Protein AF-A0A2V2UM52-F1 (afdb_monomer_lite)

Radius of gyration: 19.14 Å; chains: 1; bounding box: 46×64×42 Å

Secondary structure (DSSP, 8-state):
--GGGHHHHHHHHHHHHHH---EEEEE-HHHHHHHH---SSSHHHHHHHHHHHHHHHTT---TTTEEEEEHHHHHHHHHHHHHHHHHH--HHHHHHHH---TTS-HHHHHHHHHHHGGGSGGG-HHHHHHHTT---------THHHHHHHHHHHHHHHHTTS-----

Organism: Trypanosoma cruzi (NCBI:txid5693)

Foldseek 3Di:
DDPVVVVVLLVVQVCCVVVVAAEEAEDELLVCCQPVVQDCDDDRSVVVVVVVVVVSVVSPHDPLRYHYDYCVVLVVLLVVQLVVLQVVDDLVNLCVPPPDDPPGDVSSSSVVSSVCSVVDCSSPVPPNVSNVDDDDDDDDDDCPVVCVVVVVVVVVVVVVVPPDDDD

pLDDT: mean 78.76, std 22.41, range [30.59, 97.38]

InterPro domains:
  IPR002306 Tryptophan-tRNA ligase [PR01039] (1-17)
  IPR002306 Tryptophan-tRNA ligase [PR01039] (55-74)
  IPR014729 Rossmann-like alpha/beta/alpha sandwich fold [G3DSA:3.40.50.620] (1-142)

Structure (mmCIF, N/CA/C/O backbone):
data_AF-A0A2V2UM52-F1
#
_entry.id   AF-A0A2V2UM52-F1
#
loop_
_atom_site.group_PDB
_atom_site.id
_atom_site.type_symbol
_atom_site.label_atom_id
_atom_site.label_alt_id
_atom_site.label_comp_id
_atom_site.label_asym_id
_atom_site.label_entity_id
_atom_site.label_seq_id
_atom_site.pdbx_PDB_ins_code
_atom_site.Cartn_x
_atom_site.Cartn_y
_atom_site.Cartn_z
_atom_site.occupancy
_atom_site.B_iso_or_equiv
_atom_site.auth_seq_id
_atom_site.auth_comp_id
_atom_site.auth_asym_id
_atom_site.auth_atom_id
_atom_site.pdbx_PDB_model_num
ATOM 1 N N . MET A 1 1 ? 4.539 -15.705 5.162 1.00 60.75 1 MET A N 1
ATOM 2 C CA . MET A 1 1 ? 5.317 -14.538 5.666 1.00 60.75 1 MET A CA 1
ATOM 3 C C . MET A 1 1 ? 6.674 -14.970 6.235 1.00 60.75 1 MET A C 1
ATOM 5 O O . MET A 1 1 ? 6.824 -16.149 6.508 1.00 60.75 1 MET A O 1
ATOM 9 N N . HIS A 1 2 ? 7.654 -14.071 6.416 1.00 71.06 2 HIS A N 1
ATOM 10 C CA . HIS A 1 2 ? 8.886 -14.360 7.182 1.00 71.06 2 HIS A CA 1
ATOM 11 C C . HIS A 1 2 ? 8.951 -13.488 8.444 1.00 71.06 2 HIS A C 1
ATOM 13 O O . HIS A 1 2 ? 8.196 -12.523 8.552 1.00 71.06 2 HIS A O 1
ATOM 19 N N . ILE A 1 3 ? 9.831 -13.811 9.399 1.00 68.06 3 ILE A N 1
ATOM 20 C CA . ILE A 1 3 ? 9.825 -13.200 10.742 1.00 68.06 3 ILE A CA 1
ATOM 21 C C . ILE A 1 3 ? 9.964 -11.667 10.728 1.00 68.06 3 ILE A C 1
ATOM 23 O O . ILE A 1 3 ? 9.351 -10.983 11.542 1.00 68.06 3 ILE A O 1
ATOM 27 N N . GLY A 1 4 ? 10.669 -11.110 9.738 1.00 70.19 4 GLY A N 1
ATOM 28 C CA . GLY A 1 4 ? 10.783 -9.661 9.536 1.00 70.19 4 GLY A CA 1
ATOM 29 C C . GLY A 1 4 ? 9.450 -8.959 9.249 1.00 70.19 4 GLY A C 1
ATOM 30 O O . GLY A 1 4 ? 9.282 -7.797 9.603 1.00 70.19 4 GLY A O 1
ATOM 31 N N . HIS A 1 5 ? 8.462 -9.661 8.686 1.00 75.00 5 HIS A N 1
ATOM 32 C CA . HIS A 1 5 ? 7.126 -9.106 8.452 1.00 75.00 5 HIS A CA 1
ATOM 33 C C . HIS A 1 5 ? 6.237 -9.119 9.703 1.00 75.00 5 HIS A C 1
ATOM 35 O O . HIS A 1 5 ? 5.196 -8.476 9.705 1.00 75.00 5 HIS A O 1
ATOM 41 N N . VAL A 1 6 ? 6.617 -9.833 10.766 1.00 83.56 6 VAL A N 1
ATOM 42 C CA . VAL A 1 6 ? 5.796 -9.997 11.978 1.00 83.56 6 VAL A CA 1
ATOM 43 C C . VAL A 1 6 ? 5.784 -8.712 12.811 1.00 83.56 6 VAL A C 1
ATOM 45 O O . VAL A 1 6 ? 4.739 -8.321 13.327 1.00 83.56 6 VAL A O 1
ATOM 48 N N . ILE A 1 7 ? 6.926 -8.024 12.907 1.00 89.50 7 ILE A N 1
ATOM 49 C CA . ILE A 1 7 ? 7.093 -6.844 13.768 1.00 89.50 7 ILE A CA 1
ATOM 50 C C . ILE A 1 7 ? 6.118 -5.703 13.413 1.00 89.50 7 ILE A C 1
ATOM 52 O O . ILE A 1 7 ? 5.432 -5.228 14.323 1.00 89.50 7 ILE A O 1
ATOM 56 N N . PRO A 1 8 ? 5.959 -5.290 12.136 1.00 90.75 8 PRO A N 1
ATOM 57 C CA . PRO A 1 8 ? 4.983 -4.260 11.780 1.00 90.75 8 PRO A CA 1
ATOM 58 C C . PRO A 1 8 ? 3.540 -4.640 12.136 1.00 90.75 8 PRO A C 1
ATOM 60 O O . PRO A 1 8 ? 2.780 -3.792 12.608 1.00 90.75 8 PRO A O 1
ATOM 63 N N . PHE A 1 9 ? 3.148 -5.908 11.962 1.00 92.06 9 PHE A N 1
ATOM 64 C CA . PHE A 1 9 ? 1.790 -6.354 12.289 1.00 92.06 9 PHE A CA 1
ATOM 65 C C . PHE A 1 9 ? 1.536 -6.406 13.800 1.00 92.06 9 PHE A C 1
ATOM 67 O O . PHE A 1 9 ? 0.471 -5.996 14.250 1.00 92.06 9 PHE A O 1
ATOM 74 N N . LEU A 1 10 ? 2.515 -6.823 14.606 1.00 91.94 10 LEU A N 1
ATOM 75 C CA . LEU A 1 10 ? 2.384 -6.787 16.066 1.00 91.94 10 LEU A CA 1
ATOM 76 C C . LEU A 1 10 ? 2.252 -5.354 16.592 1.00 91.94 10 LEU A C 1
ATOM 78 O O . LEU A 1 10 ? 1.378 -5.081 17.415 1.00 91.94 10 LEU A O 1
ATOM 82 N N . LEU A 1 11 ? 3.073 -4.429 16.086 1.00 93.00 11 LEU A N 1
ATOM 83 C CA . LEU A 1 11 ? 3.001 -3.022 16.475 1.00 93.00 11 LEU A CA 1
ATOM 84 C C . LEU A 1 11 ? 1.665 -2.391 16.065 1.00 93.00 11 LEU A C 1
ATOM 86 O O . LEU A 1 11 ? 1.016 -1.733 16.873 1.00 93.00 11 LEU A O 1
ATOM 90 N N . THR A 1 12 ? 1.232 -2.599 14.821 1.00 93.19 12 THR A N 1
ATOM 91 C CA . THR A 1 12 ? -0.044 -2.047 14.337 1.00 93.19 12 THR A CA 1
ATOM 92 C C . THR A 1 12 ? -1.239 -2.630 15.080 1.00 93.19 12 THR A C 1
ATOM 94 O O . THR A 1 12 ? -2.186 -1.895 15.356 1.00 93.19 12 THR A O 1
ATOM 97 N N . ARG A 1 13 ? -1.185 -3.908 15.474 1.00 93.56 13 ARG A N 1
ATOM 98 C CA . ARG A 1 13 ? -2.214 -4.522 16.318 1.00 93.56 13 ARG A CA 1
ATOM 99 C C . ARG A 1 13 ? -2.259 -3.847 17.684 1.00 93.56 13 ARG A C 1
ATOM 101 O O . ARG A 1 13 ? -3.324 -3.417 18.109 1.00 93.56 13 ARG A O 1
ATOM 108 N N . TYR A 1 14 ? -1.106 -3.688 18.332 1.00 93.88 14 TYR A N 1
ATOM 109 C CA . TYR A 1 14 ? -1.024 -2.987 19.612 1.00 93.88 14 TYR A CA 1
ATOM 110 C C . TYR A 1 14 ? -1.599 -1.564 19.523 1.00 93.88 14 TYR A C 1
ATOM 112 O O . TYR A 1 14 ? -2.396 -1.169 20.370 1.00 93.88 14 TYR A O 1
ATOM 120 N N . LEU A 1 15 ? -1.260 -0.809 18.472 1.00 93.56 15 LEU A N 1
ATOM 121 C CA . LEU A 1 15 ? -1.795 0.539 18.252 1.00 93.56 15 LEU A CA 1
ATOM 122 C C . LEU A 1 15 ? -3.311 0.539 18.009 1.00 93.56 15 LEU A C 1
ATOM 124 O O . LEU A 1 15 ? -4.007 1.424 18.507 1.00 93.56 15 LEU A O 1
ATOM 128 N N . GLN A 1 16 ? -3.833 -0.446 17.273 1.00 93.62 16 GLN A N 1
ATOM 129 C CA . GLN A 1 16 ? -5.273 -0.609 17.073 1.00 93.62 16 GLN A CA 1
ATOM 130 C C . GLN A 1 16 ? -5.994 -0.872 18.402 1.00 93.62 16 GLN A C 1
ATOM 132 O O . GLN A 1 16 ? -7.022 -0.244 18.654 1.00 93.62 16 GLN A O 1
ATOM 137 N N . ASP A 1 17 ? -5.457 -1.754 19.246 1.00 91.88 17 ASP A N 1
ATOM 138 C CA . ASP A 1 17 ? -6.059 -2.115 20.534 1.00 91.88 17 ASP A CA 1
ATOM 139 C C . ASP A 1 17 ? -5.984 -0.946 21.531 1.00 91.88 17 ASP A C 1
ATOM 141 O O . ASP A 1 17 ? -6.981 -0.610 22.171 1.00 91.88 17 ASP A O 1
ATOM 145 N N . ALA A 1 18 ? -4.833 -0.272 21.612 1.00 94.88 18 ALA A N 1
ATOM 146 C CA . ALA A 1 18 ? -4.600 0.826 22.549 1.00 94.88 18 ALA A CA 1
ATOM 147 C C . ALA A 1 18 ? -5.373 2.108 22.193 1.00 94.88 18 ALA A C 1
ATOM 149 O O . ALA A 1 18 ? -5.874 2.793 23.082 1.00 94.88 18 ALA A O 1
ATOM 150 N N . LEU A 1 19 ? -5.470 2.450 20.902 1.00 92.56 19 LEU A N 1
ATOM 151 C CA . LEU A 1 19 ? -6.079 3.707 20.443 1.00 92.56 19 LEU A CA 1
ATOM 152 C C . LEU A 1 19 ? -7.492 3.522 19.876 1.00 92.56 19 LEU A C 1
ATOM 154 O O . LEU A 1 19 ? -8.194 4.495 19.604 1.00 92.56 19 LEU A O 1
ATOM 158 N N . GLY A 1 20 ? -7.918 2.279 19.653 1.00 87.81 20 GLY A N 1
ATOM 159 C CA . GLY A 1 20 ? -9.226 1.964 19.094 1.00 87.81 20 GLY A CA 1
ATOM 160 C C . GLY A 1 20 ? -9.433 2.445 17.653 1.00 87.81 20 GLY A C 1
ATOM 161 O O . GLY A 1 20 ? -10.591 2.593 17.250 1.00 87.81 20 GLY A O 1
ATOM 162 N N . LEU A 1 21 ? -8.359 2.683 16.895 1.00 87.19 21 LEU A N 1
ATOM 163 C CA . LEU A 1 21 ? -8.382 3.291 15.561 1.00 87.19 21 LEU A CA 1
ATOM 164 C C . LEU A 1 21 ? -8.696 2.287 14.435 1.00 87.19 21 LEU A C 1
ATOM 166 O O . LEU A 1 21 ? -8.455 1.085 14.581 1.00 87.19 21 LEU A O 1
ATOM 170 N N . PRO A 1 22 ? -9.222 2.762 13.288 1.00 91.75 22 PRO A N 1
ATOM 171 C CA . PRO A 1 22 ? -9.335 1.940 12.092 1.00 91.75 22 PRO A CA 1
ATOM 172 C C . PRO A 1 22 ? -7.956 1.574 11.533 1.00 91.75 22 PRO A C 1
ATOM 174 O O . PRO A 1 22 ? -7.048 2.401 11.506 1.00 91.75 22 PRO A O 1
ATOM 177 N N . LEU A 1 23 ? -7.829 0.349 11.031 1.00 92.75 23 LEU A N 1
ATOM 178 C CA . LEU A 1 23 ? -6.643 -0.154 10.348 1.00 92.75 23 LEU A CA 1
ATOM 179 C C . LEU A 1 23 ? -6.978 -0.456 8.894 1.00 92.75 23 LEU A C 1
ATOM 181 O O . LEU A 1 23 ? -7.995 -1.083 8.594 1.00 92.75 23 LEU A O 1
ATOM 185 N N . VAL A 1 24 ? -6.089 -0.052 7.996 1.00 93.81 24 VAL A N 1
ATOM 186 C CA . VAL A 1 24 ? -6.166 -0.388 6.580 1.00 93.81 24 VAL A CA 1
ATOM 187 C C . VAL A 1 24 ? -4.910 -1.154 6.183 1.00 93.81 24 VAL A C 1
ATOM 189 O O . VAL A 1 24 ? -3.804 -0.723 6.495 1.00 93.81 24 VAL A O 1
ATOM 192 N N . ILE A 1 25 ? -5.079 -2.285 5.498 1.00 94.56 25 ILE A N 1
ATOM 193 C CA . ILE A 1 25 ? -3.978 -3.133 5.031 1.00 94.56 25 ILE A CA 1
ATOM 194 C C . ILE A 1 25 ? -4.081 -3.285 3.515 1.00 94.56 25 ILE A C 1
ATOM 196 O O . ILE A 1 25 ? -5.083 -3.776 2.989 1.00 94.56 25 ILE A O 1
ATOM 200 N N . GLN A 1 26 ? -3.027 -2.864 2.820 1.00 94.75 26 GLN A N 1
ATOM 201 C CA . GLN A 1 26 ? -2.906 -2.961 1.371 1.00 94.75 26 GLN A CA 1
ATOM 202 C C . GLN A 1 26 ? -2.269 -4.296 0.970 1.00 94.75 26 GLN A C 1
ATOM 204 O O . GLN A 1 26 ? -1.202 -4.657 1.463 1.00 94.75 26 GLN A O 1
ATOM 209 N N . ILE A 1 27 ? -2.901 -5.011 0.039 1.00 93.94 27 ILE A N 1
ATOM 210 C CA . ILE A 1 27 ? -2.337 -6.189 -0.624 1.00 93.94 27 ILE A CA 1
ATOM 211 C C . ILE A 1 27 ? -1.900 -5.788 -2.037 1.00 93.94 27 ILE A C 1
ATOM 213 O O . ILE A 1 27 ? -2.738 -5.541 -2.908 1.00 93.94 27 ILE A O 1
ATOM 217 N N . THR A 1 28 ? -0.583 -5.745 -2.248 1.00 93.12 28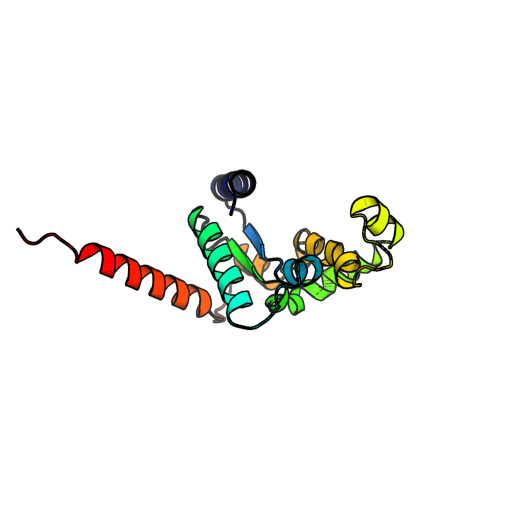 THR A N 1
ATOM 218 C CA . THR A 1 28 ? 0.095 -5.267 -3.465 1.00 93.12 28 THR A CA 1
ATOM 219 C C . THR A 1 28 ? 0.277 -6.388 -4.494 1.00 93.12 28 THR A C 1
ATOM 221 O O . THR A 1 28 ? 1.370 -6.883 -4.768 1.00 93.12 28 THR A O 1
ATOM 224 N N . ASP A 1 29 ? -0.827 -6.891 -5.036 1.00 91.31 29 ASP A N 1
ATOM 225 C CA . ASP A 1 29 ? -0.784 -7.964 -6.034 1.00 91.31 29 ASP A CA 1
ATOM 226 C C . ASP A 1 29 ? -0.279 -7.502 -7.413 1.00 91.31 29 ASP A C 1
ATOM 228 O O . ASP A 1 29 ? 0.341 -8.278 -8.137 1.00 91.31 29 ASP A O 1
ATOM 232 N N . ASP A 1 30 ? -0.491 -6.231 -7.739 1.00 92.00 30 ASP A N 1
ATOM 233 C CA . ASP A 1 30 ? 0.057 -5.533 -8.902 1.00 92.00 30 ASP A CA 1
ATOM 234 C C . ASP A 1 30 ? 1.585 -5.372 -8.831 1.00 92.00 30 ASP A C 1
ATOM 236 O O . ASP A 1 30 ? 2.275 -5.649 -9.806 1.00 92.00 30 ASP A O 1
ATOM 240 N N . GLU A 1 31 ? 2.145 -5.033 -7.668 1.00 92.62 31 GLU A N 1
ATOM 241 C CA . GLU A 1 31 ? 3.600 -5.031 -7.447 1.00 92.62 31 GLU A CA 1
ATOM 242 C C . GLU A 1 31 ? 4.210 -6.400 -7.754 1.00 92.62 31 GLU A C 1
ATOM 244 O O . GLU A 1 31 ? 5.176 -6.525 -8.507 1.00 92.62 31 GLU A O 1
ATOM 249 N N . LYS A 1 32 ? 3.622 -7.461 -7.193 1.00 89.75 32 LYS A N 1
ATOM 250 C CA . LYS A 1 32 ? 4.089 -8.831 -7.423 1.00 89.75 32 LYS A CA 1
ATOM 251 C C . LYS A 1 32 ? 4.065 -9.191 -8.907 1.00 89.75 32 LYS A C 1
ATOM 253 O O . LYS A 1 32 ? 4.938 -9.934 -9.355 1.00 89.75 32 LYS A O 1
ATOM 258 N N . HIS A 1 33 ? 3.106 -8.655 -9.655 1.00 92.12 33 HIS A N 1
ATOM 259 C CA . HIS A 1 33 ? 3.066 -8.788 -11.102 1.00 92.12 33 HIS A CA 1
ATOM 260 C C . HIS A 1 33 ? 4.215 -8.033 -11.776 1.00 92.12 33 HIS A C 1
ATOM 262 O O . HIS A 1 33 ? 4.955 -8.635 -12.545 1.00 92.12 33 HIS A O 1
ATOM 268 N N . PHE A 1 34 ? 4.438 -6.761 -11.433 1.00 91.56 34 PHE A N 1
ATOM 269 C CA . PHE A 1 34 ? 5.483 -5.940 -12.055 1.00 91.56 34 PHE A CA 1
ATOM 270 C C . PHE A 1 34 ? 6.915 -6.391 -11.736 1.00 91.56 34 PHE A C 1
ATOM 272 O O . PHE A 1 34 ? 7.810 -6.165 -12.552 1.00 91.56 34 PHE A O 1
ATOM 279 N N . PHE A 1 35 ? 7.154 -6.969 -10.554 1.00 88.94 35 PHE A N 1
ATOM 280 C CA . PHE A 1 35 ? 8.498 -7.302 -10.063 1.00 88.94 35 PHE A CA 1
ATOM 281 C C . PHE A 1 35 ? 8.851 -8.789 -10.120 1.00 88.94 35 PHE A C 1
ATOM 283 O O . PHE A 1 35 ? 10.037 -9.114 -10.105 1.00 88.94 35 PHE A O 1
ATOM 290 N N . ARG A 1 36 ? 7.863 -9.691 -10.126 1.00 87.44 36 ARG A N 1
ATOM 291 C CA . ARG A 1 36 ? 8.093 -11.146 -10.038 1.00 87.44 36 ARG A CA 1
ATOM 292 C C . ARG A 1 36 ? 7.348 -11.951 -11.104 1.00 87.44 36 ARG A C 1
ATOM 294 O O . ARG A 1 36 ? 7.273 -13.170 -10.968 1.00 87.44 36 ARG A O 1
ATOM 301 N N . ASP A 1 37 ? 6.755 -11.284 -12.096 1.00 85.44 37 ASP A N 1
ATOM 302 C CA . ASP A 1 37 ? 5.972 -11.893 -13.182 1.00 85.44 37 ASP A CA 1
ATOM 303 C C . ASP A 1 37 ? 4.873 -12.851 -12.684 1.00 85.44 37 ASP A C 1
ATOM 305 O O . ASP A 1 37 ? 4.520 -13.848 -13.316 1.00 85.44 37 ASP A O 1
ATOM 309 N N . ILE A 1 38 ? 4.306 -12.556 -11.509 1.00 85.81 38 ILE A N 1
ATOM 310 C CA . ILE A 1 38 ? 3.182 -13.317 -10.960 1.00 85.81 38 ILE A CA 1
ATOM 311 C C . ILE A 1 38 ? 1.903 -12.847 -11.665 1.00 85.81 38 ILE A C 1
ATOM 313 O O . ILE A 1 38 ? 1.663 -11.643 -11.718 1.00 85.81 38 ILE A O 1
ATOM 317 N N . PRO A 1 39 ? 1.045 -13.740 -12.190 1.00 85.31 39 PRO A N 1
ATOM 318 C CA . PRO A 1 39 ? -0.209 -13.327 -12.814 1.00 85.31 39 PRO A CA 1
ATOM 319 C C . PRO A 1 39 ? -1.089 -12.512 -11.856 1.00 85.31 39 PRO A C 1
ATOM 321 O O . PRO A 1 39 ? -1.187 -12.834 -10.674 1.00 85.31 39 PRO A O 1
ATOM 324 N N . VAL A 1 40 ? -1.780 -11.492 -12.370 1.00 82.50 40 VAL A N 1
ATOM 325 C CA . VAL A 1 40 ? -2.809 -10.745 -11.617 1.00 82.50 40 VAL A CA 1
ATOM 326 C C . VAL A 1 40 ? -4.140 -11.498 -11.523 1.00 82.50 40 VAL A C 1
ATOM 328 O O . VAL A 1 40 ? -5.015 -11.129 -10.745 1.00 82.50 40 VAL A O 1
ATOM 331 N N . SER A 1 41 ? -4.333 -12.571 -12.282 1.00 82.31 41 SER A N 1
ATOM 332 C CA . SER A 1 41 ? -5.566 -13.362 -12.287 1.00 82.31 41 SER A CA 1
ATOM 333 C C . SER A 1 41 ? -5.267 -14.860 -12.360 1.00 82.31 41 SER A C 1
ATOM 335 O O . SER A 1 41 ? -4.133 -15.279 -12.591 1.00 82.31 41 SER A O 1
ATOM 337 N N . GLY A 1 42 ? -6.290 -15.676 -12.103 1.00 82.12 42 GLY A N 1
ATOM 338 C CA . GLY A 1 42 ? -6.177 -17.133 -12.066 1.00 82.12 42 GLY A CA 1
ATOM 339 C C . GLY A 1 42 ? -5.896 -17.698 -10.673 1.00 82.12 42 GLY A C 1
ATOM 340 O O . GLY A 1 42 ? -5.750 -16.973 -9.685 1.00 82.12 42 GLY A O 1
ATOM 341 N N . GLU A 1 43 ? -5.852 -19.026 -10.593 1.00 79.31 43 GLU A N 1
ATOM 342 C CA . GLU A 1 43 ? -5.783 -19.767 -9.327 1.00 79.31 43 GLU A CA 1
ATOM 343 C C . GLU A 1 43 ? -4.520 -19.449 -8.527 1.00 79.31 43 GLU A C 1
ATOM 345 O O . GLU A 1 43 ? -4.595 -19.219 -7.322 1.00 79.31 43 GLU A O 1
ATOM 350 N N . ARG A 1 44 ? -3.367 -19.335 -9.198 1.00 78.56 44 ARG A N 1
ATOM 351 C CA . ARG A 1 44 ? -2.090 -19.010 -8.547 1.00 78.56 44 ARG A CA 1
ATOM 352 C C . ARG A 1 44 ? -2.108 -17.628 -7.887 1.00 78.56 44 ARG A C 1
ATOM 354 O O . ARG A 1 44 ? -1.620 -17.479 -6.769 1.00 78.56 44 ARG A O 1
ATOM 361 N N . ALA A 1 45 ? -2.681 -16.628 -8.558 1.00 79.69 45 ALA A N 1
ATOM 362 C CA . ALA A 1 45 ? -2.798 -15.267 -8.035 1.00 79.69 45 ALA A CA 1
ATOM 363 C C . ALA A 1 45 ? -3.728 -15.224 -6.816 1.00 79.69 45 ALA A C 1
ATOM 365 O O . ALA A 1 45 ? -3.374 -14.694 -5.760 1.00 79.69 45 ALA A O 1
ATOM 366 N N . SER A 1 46 ? -4.901 -15.845 -6.954 1.00 82.75 46 SER A N 1
ATOM 367 C CA . SER A 1 46 ? -5.905 -15.934 -5.897 1.00 82.75 46 SER A CA 1
ATOM 368 C C . SER A 1 46 ? -5.379 -16.694 -4.681 1.00 82.75 46 SER A C 1
ATOM 370 O O . SER A 1 46 ? -5.552 -16.219 -3.563 1.00 82.75 46 SER A O 1
ATOM 372 N N . GLY A 1 47 ? -4.676 -17.813 -4.883 1.00 85.81 47 GLY A N 1
ATOM 373 C CA . GLY A 1 47 ? -4.066 -18.595 -3.808 1.00 85.81 47 GLY A CA 1
ATOM 37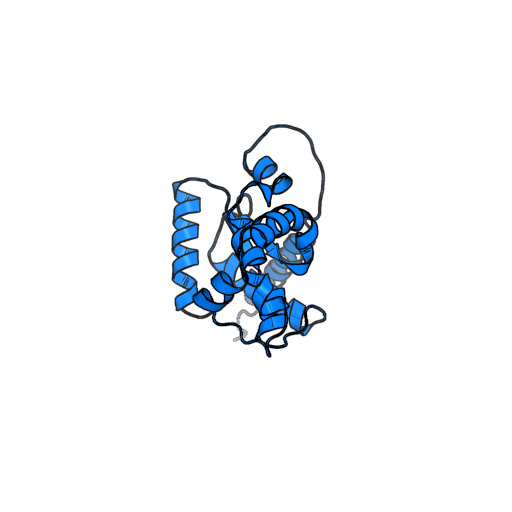4 C C . GLY A 1 47 ? -3.066 -17.776 -2.993 1.00 85.81 47 GLY A C 1
ATOM 375 O O . GLY A 1 47 ? -3.186 -17.699 -1.776 1.00 85.81 47 GLY A O 1
ATOM 376 N N . LEU A 1 48 ? -2.143 -17.067 -3.652 1.00 83.88 48 LEU A N 1
ATOM 377 C CA . LEU A 1 48 ? -1.163 -16.217 -2.961 1.00 83.88 48 LEU A CA 1
ATOM 378 C C . LEU A 1 48 ? -1.808 -15.069 -2.174 1.00 83.88 48 LEU A C 1
ATOM 380 O O . LEU A 1 48 ? -1.323 -14.706 -1.104 1.00 83.88 48 LEU A O 1
ATOM 384 N N . VAL A 1 49 ? -2.877 -14.471 -2.704 1.00 85.56 49 VAL A N 1
ATOM 385 C CA . VAL A 1 49 ? -3.626 -13.425 -1.994 1.00 85.56 49 VAL A CA 1
ATOM 386 C C . VAL A 1 49 ? -4.346 -14.012 -0.781 1.00 85.56 49 VAL A C 1
ATOM 388 O O . VAL A 1 49 ? -4.270 -13.436 0.300 1.00 85.56 49 VAL A O 1
ATOM 391 N N . VAL A 1 50 ? -5.010 -15.159 -0.938 1.00 87.56 50 VAL A N 1
ATOM 392 C CA . VAL A 1 50 ? -5.741 -15.831 0.143 1.00 87.56 50 VAL A CA 1
ATOM 393 C C . VAL A 1 50 ? -4.801 -16.251 1.270 1.00 87.56 50 VAL A C 1
ATOM 395 O O . VAL A 1 50 ? -5.099 -15.959 2.425 1.00 87.56 50 VAL A O 1
ATOM 398 N N . GLU A 1 51 ? -3.660 -16.867 0.959 1.00 87.88 51 GLU A N 1
ATOM 399 C CA . GLU A 1 51 ? -2.676 -17.264 1.974 1.00 87.88 51 GLU A CA 1
ATOM 400 C C . GLU A 1 51 ? -2.096 -16.049 2.709 1.00 87.88 51 GLU A C 1
ATOM 402 O O . GLU A 1 51 ? -2.053 -16.031 3.936 1.00 87.88 51 GLU A O 1
ATOM 407 N N . ASN A 1 52 ? -1.771 -14.969 1.991 1.00 86.81 52 ASN A N 1
ATOM 408 C CA . ASN A 1 52 ? -1.337 -13.725 2.629 1.00 86.81 52 ASN A CA 1
ATOM 409 C C . ASN A 1 52 ? -2.403 -13.139 3.570 1.00 86.81 52 ASN A C 1
ATOM 411 O O . ASN A 1 52 ? -2.071 -12.636 4.640 1.00 86.81 52 ASN A O 1
ATOM 415 N N . ILE A 1 53 ? -3.679 -13.178 3.180 1.00 88.75 53 ILE A N 1
ATOM 416 C CA . ILE A 1 53 ? -4.775 -12.678 4.016 1.00 88.75 53 ILE A CA 1
ATOM 417 C C . ILE A 1 53 ? -4.956 -13.561 5.256 1.00 88.75 53 ILE A C 1
ATOM 419 O O . ILE A 1 53 ? -5.153 -13.023 6.344 1.00 88.75 53 ILE A O 1
ATOM 423 N N . LYS A 1 54 ? -4.858 -14.890 5.124 1.00 89.12 54 LYS A N 1
ATOM 424 C CA . LYS A 1 54 ? -4.902 -15.817 6.267 1.00 89.12 54 LYS A CA 1
ATOM 425 C C . LYS A 1 54 ? -3.776 -15.525 7.259 1.00 89.12 54 LYS A C 1
ATOM 427 O O . LYS A 1 54 ? -4.060 -15.387 8.448 1.00 89.12 54 LYS A O 1
ATOM 432 N N . ASP A 1 55 ? -2.549 -15.349 6.765 1.00 87.81 55 ASP A N 1
ATOM 433 C CA . ASP A 1 55 ? -1.390 -14.973 7.584 1.00 87.81 55 ASP A CA 1
ATOM 434 C C . ASP A 1 55 ? -1.658 -13.675 8.367 1.00 87.81 55 ASP A C 1
ATOM 436 O O . ASP A 1 55 ? -1.346 -13.593 9.549 1.00 87.81 55 ASP A O 1
ATOM 440 N N . ILE A 1 56 ? -2.263 -12.663 7.733 1.00 88.75 56 ILE A N 1
ATOM 441 C CA . ILE A 1 56 ? -2.581 -11.374 8.371 1.00 88.75 56 ILE A CA 1
ATOM 442 C C . ILE A 1 56 ? -3.682 -11.522 9.428 1.00 88.75 56 ILE A C 1
ATOM 444 O O . ILE A 1 56 ? -3.578 -10.958 10.517 1.00 88.75 56 ILE A O 1
ATOM 448 N N . ILE A 1 57 ? -4.740 -12.282 9.134 1.00 89.31 57 ILE A N 1
ATOM 449 C CA . ILE A 1 57 ? -5.846 -12.511 10.076 1.00 89.31 57 ILE A CA 1
ATOM 450 C C . ILE A 1 57 ? -5.351 -13.253 11.326 1.00 89.31 57 ILE A C 1
ATOM 452 O O . ILE A 1 57 ? -5.840 -12.982 12.424 1.00 89.31 57 ILE A O 1
ATOM 456 N N . ALA A 1 58 ? -4.345 -14.121 11.190 1.00 90.12 58 ALA A N 1
ATOM 457 C CA . ALA A 1 58 ? -3.760 -14.860 12.307 1.00 90.12 58 ALA A CA 1
ATOM 458 C C . ALA A 1 58 ? -3.137 -13.962 13.398 1.00 90.12 58 ALA A C 1
ATOM 460 O O . ALA A 1 58 ? -2.995 -14.407 14.535 1.00 90.12 58 ALA A O 1
ATOM 461 N N . PHE A 1 59 ? -2.827 -12.691 13.107 1.00 89.88 59 PHE A N 1
ATOM 462 C CA . PHE A 1 59 ? -2.348 -11.730 14.114 1.00 89.88 59 PHE A CA 1
ATOM 463 C C . PHE A 1 59 ? -3.434 -11.263 15.094 1.00 89.88 59 PHE A C 1
ATOM 465 O O . PHE A 1 59 ? -3.101 -10.688 16.132 1.00 89.88 59 PHE A O 1
ATOM 472 N N . GLY A 1 60 ? -4.715 -11.516 14.800 1.00 90.62 60 GLY A N 1
ATOM 473 C CA . GLY A 1 60 ? -5.820 -11.242 15.721 1.00 90.62 60 GLY A CA 1
ATOM 474 C C . GLY A 1 60 ? -6.293 -9.786 15.752 1.00 90.62 60 GLY A C 1
ATOM 475 O O . GLY A 1 60 ? -6.716 -9.313 16.802 1.00 90.62 60 GLY A O 1
ATOM 476 N N . PHE A 1 61 ? -6.226 -9.073 14.624 1.00 93.25 61 PHE A N 1
ATOM 477 C CA . PHE A 1 61 ? -6.824 -7.737 14.475 1.00 93.25 61 PHE A CA 1
ATOM 478 C C . PHE A 1 61 ? -8.353 -7.754 14.663 1.00 93.25 61 PHE A C 1
ATOM 480 O O . PHE A 1 61 ? -9.006 -8.735 14.301 1.00 93.25 61 PHE A O 1
ATOM 487 N N . ASP A 1 62 ? -8.957 -6.653 15.137 1.00 90.50 62 ASP A N 1
ATOM 488 C CA . ASP A 1 62 ? -10.425 -6.540 15.218 1.00 90.50 62 ASP A CA 1
ATOM 489 C C . ASP A 1 62 ? -11.009 -6.434 13.793 1.00 90.50 62 ASP A C 1
ATOM 491 O O . ASP A 1 62 ? -10.802 -5.418 13.111 1.00 90.50 62 ASP A O 1
ATOM 495 N N . PRO A 1 63 ? -11.783 -7.431 13.316 1.00 89.44 63 PRO A N 1
ATOM 496 C CA . PRO A 1 63 ? -12.326 -7.430 11.958 1.00 89.44 63 PRO A CA 1
ATOM 497 C C . PRO A 1 63 ? -13.343 -6.305 11.722 1.00 89.44 63 PRO A C 1
ATOM 499 O O . PRO A 1 63 ? -13.641 -5.972 10.578 1.00 89.44 63 PRO A O 1
ATOM 502 N N . ARG A 1 64 ? -13.888 -5.694 12.782 1.00 89.44 64 ARG A N 1
ATOM 503 C CA . ARG A 1 64 ? -14.827 -4.567 12.676 1.00 89.44 64 ARG A CA 1
ATOM 504 C C . ARG A 1 64 ? -14.120 -3.245 12.403 1.00 89.44 64 ARG A C 1
ATOM 506 O O . ARG A 1 64 ? -14.761 -2.322 11.910 1.00 89.44 64 ARG A O 1
ATOM 513 N N . LYS A 1 65 ? -12.831 -3.153 12.742 1.00 89.75 65 LYS A N 1
ATOM 514 C CA . LYS A 1 65 ? -11.996 -1.955 12.574 1.00 89.75 65 LYS A CA 1
ATOM 515 C C . LYS A 1 65 ? -10.912 -2.123 11.518 1.00 89.75 65 LYS A C 1
ATOM 517 O O . LYS A 1 65 ? -10.195 -1.168 11.244 1.00 89.75 65 LYS A O 1
ATOM 522 N N . THR A 1 66 ? -10.806 -3.301 10.916 1.00 92.75 66 THR A N 1
ATOM 523 C CA . THR A 1 66 ? -9.753 -3.625 9.955 1.00 92.75 66 THR A CA 1
ATOM 524 C C . THR A 1 66 ? -10.329 -3.768 8.558 1.00 92.75 66 THR A C 1
ATOM 526 O O . THR A 1 66 ? -11.272 -4.523 8.331 1.00 92.75 66 THR A O 1
ATOM 529 N N . PHE A 1 67 ? -9.743 -3.052 7.607 1.00 94.00 67 PHE A N 1
ATOM 530 C CA . PHE A 1 67 ? -10.083 -3.127 6.197 1.00 94.00 67 PHE A CA 1
ATOM 531 C C . PHE A 1 67 ? -8.869 -3.591 5.397 1.00 94.00 67 PHE A C 1
ATOM 533 O O . PHE A 1 67 ? -7.870 -2.886 5.294 1.00 94.00 67 PHE A O 1
ATOM 540 N N . ILE A 1 68 ? -8.965 -4.788 4.824 1.00 93.75 68 ILE A N 1
ATOM 541 C CA . ILE A 1 68 ? -7.938 -5.348 3.947 1.00 93.75 68 ILE A CA 1
ATOM 542 C C . ILE A 1 68 ? -8.437 -5.217 2.514 1.00 93.75 68 ILE A C 1
ATOM 544 O O . ILE A 1 68 ? -9.553 -5.648 2.214 1.00 93.75 68 ILE A O 1
ATOM 548 N N . PHE A 1 69 ? -7.624 -4.650 1.629 1.00 93.38 69 PHE A N 1
ATOM 549 C CA . PHE A 1 69 ? -7.979 -4.519 0.221 1.00 93.38 69 PHE A CA 1
ATOM 550 C C . PHE A 1 69 ? -6.855 -4.984 -0.694 1.00 93.38 69 PHE A C 1
ATOM 552 O O . PHE A 1 69 ? -5.673 -4.887 -0.378 1.00 93.38 69 PHE A O 1
ATOM 559 N N . ARG A 1 70 ? -7.259 -5.485 -1.857 1.00 92.81 70 ARG A N 1
ATOM 560 C CA . ARG A 1 70 ? -6.377 -5.880 -2.950 1.00 92.81 70 ARG A CA 1
ATOM 561 C C . ARG A 1 70 ? -6.322 -4.753 -3.970 1.00 92.81 70 ARG A C 1
ATOM 563 O O . ARG A 1 70 ? -7.387 -4.276 -4.371 1.00 92.81 70 ARG A O 1
ATOM 570 N N . ASN A 1 71 ? -5.124 -4.356 -4.397 1.00 94.12 71 ASN A N 1
ATOM 571 C CA . ASN A 1 71 ? -4.942 -3.221 -5.302 1.00 94.12 71 ASN A CA 1
ATOM 572 C C . ASN A 1 71 ? -5.778 -3.366 -6.573 1.00 94.12 71 ASN A C 1
ATOM 574 O O . ASN A 1 71 ? -6.602 -2.501 -6.849 1.00 94.12 71 ASN A O 1
ATOM 578 N N . THR A 1 72 ? -5.674 -4.489 -7.286 1.00 91.81 72 THR A N 1
ATOM 579 C CA . THR A 1 72 ? -6.415 -4.694 -8.549 1.00 91.81 72 THR A CA 1
ATOM 580 C C . THR A 1 72 ? -7.941 -4.703 -8.407 1.00 91.81 72 THR A C 1
ATOM 582 O O . THR A 1 72 ? -8.643 -4.481 -9.388 1.00 91.81 72 THR A O 1
ATOM 585 N N . VAL A 1 73 ? -8.473 -4.926 -7.201 1.00 92.00 73 VAL A N 1
ATOM 586 C CA . VAL A 1 73 ? -9.924 -4.959 -6.938 1.00 92.00 73 VAL A CA 1
ATOM 587 C C . VAL A 1 73 ? -10.443 -3.606 -6.456 1.00 92.00 73 VAL A C 1
ATOM 589 O O . VAL A 1 73 ? -11.545 -3.207 -6.818 1.00 92.00 73 VAL A O 1
ATOM 592 N N . TYR A 1 74 ? -9.667 -2.897 -5.635 1.00 93.44 74 TYR A N 1
ATOM 593 C CA . TYR A 1 74 ? -10.093 -1.649 -4.993 1.00 93.44 74 TYR A CA 1
ATOM 594 C C . TYR A 1 74 ? -9.523 -0.391 -5.674 1.00 93.44 74 TYR A C 1
ATOM 596 O O . TYR A 1 74 ? -9.801 0.726 -5.240 1.00 93.44 74 TYR A O 1
ATOM 604 N N . MET A 1 75 ? -8.758 -0.543 -6.766 1.00 93.25 75 MET A N 1
ATOM 605 C CA . MET A 1 75 ? -8.096 0.577 -7.445 1.00 93.25 75 MET A CA 1
ATOM 606 C C . MET A 1 75 ? -9.067 1.691 -7.831 1.00 93.25 75 MET A C 1
ATOM 608 O O . MET A 1 75 ? -8.712 2.853 -7.704 1.00 93.25 75 MET A O 1
ATOM 612 N N . GLY A 1 76 ? -10.294 1.365 -8.251 1.00 92.06 76 GLY A N 1
ATOM 613 C CA . GLY A 1 76 ? -11.276 2.365 -8.682 1.00 92.06 76 GLY A CA 1
ATOM 614 C C . GLY A 1 76 ? -11.537 3.466 -7.645 1.00 92.06 76 GLY A C 1
ATOM 615 O O . GLY A 1 76 ? -11.594 4.638 -8.009 1.00 92.06 76 GLY A O 1
ATOM 616 N N . ASP A 1 77 ? -11.624 3.113 -6.358 1.00 90.06 77 ASP A N 1
ATOM 617 C CA . ASP A 1 77 ? -11.841 4.083 -5.274 1.00 90.06 77 ASP A CA 1
ATOM 618 C C . ASP A 1 77 ? -10.551 4.846 -4.898 1.00 90.06 77 ASP A C 1
ATOM 620 O O . ASP A 1 77 ? -10.612 5.990 -4.449 1.00 90.06 77 ASP A O 1
ATOM 624 N N . VAL A 1 78 ? -9.379 4.235 -5.096 1.00 94.00 78 VAL A N 1
ATOM 625 C CA . VAL A 1 78 ? -8.066 4.794 -4.714 1.00 94.00 78 VAL A CA 1
ATOM 626 C C . VAL A 1 78 ? -7.455 5.650 -5.831 1.00 94.00 78 VAL A C 1
ATOM 628 O O . VAL A 1 78 ? -6.672 6.564 -5.563 1.00 94.00 78 VAL A O 1
ATOM 631 N N . TYR A 1 79 ? -7.834 5.396 -7.085 1.00 95.69 79 TYR A N 1
ATOM 632 C CA . TYR A 1 79 ? -7.211 5.960 -8.281 1.00 95.69 79 TYR A CA 1
ATOM 633 C C . TYR A 1 79 ? -7.184 7.495 -8.330 1.00 95.69 79 TYR A C 1
ATOM 635 O O . TYR A 1 79 ? -6.134 8.034 -8.681 1.00 95.69 79 TYR A O 1
ATOM 643 N N . PRO A 1 80 ? -8.234 8.239 -7.917 1.00 95.81 80 PRO A N 1
ATOM 644 C CA . PRO A 1 80 ? -8.157 9.700 -7.877 1.00 95.81 80 PRO A CA 1
ATOM 645 C C . PRO A 1 80 ? -6.988 10.212 -7.026 1.00 95.81 80 PRO A C 1
ATOM 647 O O . PRO A 1 80 ? -6.299 11.147 -7.429 1.00 95.81 80 PRO A O 1
ATOM 650 N N . THR A 1 81 ? -6.716 9.570 -5.886 1.00 95.94 81 THR A N 1
ATOM 651 C CA . THR A 1 81 ? -5.568 9.897 -5.028 1.00 95.94 81 THR A CA 1
ATOM 652 C C . THR A 1 81 ? -4.254 9.483 -5.688 1.00 95.94 81 THR A C 1
ATOM 654 O O . THR A 1 81 ? -3.305 10.263 -5.671 1.00 95.94 81 THR A O 1
ATOM 657 N N . VAL A 1 82 ? -4.199 8.304 -6.323 1.00 96.50 82 VAL A N 1
ATOM 658 C CA . VAL A 1 82 ? -3.008 7.852 -7.069 1.00 96.50 82 VAL A CA 1
ATOM 659 C C . VAL A 1 82 ? -2.610 8.879 -8.120 1.00 96.50 82 VAL A C 1
ATOM 661 O O . VAL A 1 82 ? -1.445 9.251 -8.179 1.00 96.50 82 VAL A O 1
ATOM 664 N N . VAL A 1 83 ? -3.564 9.387 -8.902 1.00 97.06 83 VAL A N 1
ATOM 665 C CA . VAL A 1 83 ? -3.300 10.383 -9.952 1.00 97.06 83 VAL A CA 1
ATOM 666 C C . VAL A 1 83 ? -2.708 11.670 -9.370 1.00 97.06 83 VAL A C 1
ATOM 668 O O . VAL A 1 83 ? -1.766 12.222 -9.940 1.00 97.06 83 VAL A O 1
ATOM 671 N N . GLN A 1 84 ? -3.196 12.135 -8.214 1.00 97.38 84 GLN A N 1
ATOM 672 C CA . GLN A 1 84 ? -2.602 13.301 -7.546 1.00 97.38 84 GLN A CA 1
ATOM 673 C C . GLN A 1 84 ? -1.164 13.026 -7.101 1.00 97.38 84 GLN A C 1
ATOM 675 O O . GLN A 1 84 ? -0.286 13.856 -7.321 1.00 97.38 84 GLN A O 1
ATOM 680 N N . VAL A 1 85 ? -0.899 11.850 -6.527 1.00 96.19 85 VAL A N 1
ATOM 681 C CA . VAL A 1 85 ? 0.456 11.468 -6.109 1.00 96.19 85 VAL A CA 1
ATOM 682 C C . VAL A 1 85 ? 1.389 11.323 -7.312 1.00 96.19 85 VAL A C 1
ATOM 684 O O . VAL A 1 85 ? 2.495 11.852 -7.285 1.00 96.19 85 VAL A O 1
ATOM 687 N N . GLN A 1 86 ? 0.936 10.691 -8.396 1.00 96.44 86 GLN A N 1
ATOM 688 C CA . GLN A 1 86 ? 1.701 10.566 -9.640 1.00 96.44 86 GLN A CA 1
ATOM 689 C C . GLN A 1 86 ? 2.091 11.930 -10.209 1.00 96.44 86 GLN A C 1
ATOM 691 O O . GLN A 1 86 ? 3.219 12.095 -10.657 1.00 96.44 86 GLN A O 1
ATOM 696 N N . ARG A 1 87 ? 1.200 12.928 -10.141 1.00 96.56 87 ARG A N 1
ATOM 697 C CA . ARG A 1 87 ? 1.509 14.297 -10.575 1.00 96.56 87 ARG A CA 1
ATOM 698 C C . ARG A 1 87 ? 2.602 14.963 -9.730 1.00 96.56 87 ARG A C 1
ATOM 700 O O . ARG A 1 87 ? 3.328 15.805 -10.248 1.00 96.56 87 ARG A O 1
ATOM 707 N N . MET A 1 88 ? 2.704 14.624 -8.445 1.00 95.00 88 MET A N 1
ATOM 708 C CA . MET A 1 88 ? 3.712 15.183 -7.533 1.00 95.00 88 MET A CA 1
ATOM 709 C C . MET A 1 88 ? 5.074 14.483 -7.638 1.00 95.00 88 MET A C 1
ATOM 711 O O . MET A 1 88 ? 6.087 15.058 -7.247 1.00 95.00 88 MET A O 1
ATOM 715 N N . LEU A 1 89 ? 5.113 13.251 -8.152 1.00 92.94 89 LEU A N 1
ATOM 716 C CA . LEU A 1 89 ? 6.335 12.463 -8.275 1.00 92.94 89 LEU A CA 1
ATOM 717 C C . LEU A 1 89 ? 6.992 12.679 -9.640 1.00 92.94 89 LEU A C 1
ATOM 719 O O . LEU A 1 89 ? 6.444 12.325 -10.682 1.00 92.94 89 LEU A O 1
ATOM 723 N N . THR A 1 90 ? 8.215 13.203 -9.640 1.00 95.75 90 THR A N 1
ATOM 724 C CA . THR A 1 90 ? 9.033 13.244 -10.854 1.00 95.75 90 THR A CA 1
ATOM 725 C C . THR A 1 90 ? 9.699 11.890 -11.094 1.00 95.75 90 THR A C 1
ATOM 727 O O . THR A 1 90 ? 10.084 11.188 -10.156 1.00 95.75 90 THR A O 1
ATOM 730 N N . LEU A 1 91 ? 9.907 11.528 -12.364 1.00 94.25 91 LEU A N 1
ATOM 731 C CA . LEU A 1 91 ? 10.623 10.294 -12.710 1.00 94.25 91 LEU A CA 1
ATOM 732 C C . LEU A 1 91 ? 12.048 10.271 -12.142 1.00 94.25 91 LEU A C 1
ATOM 734 O O . LEU A 1 91 ? 12.521 9.213 -11.742 1.00 94.25 91 LEU A O 1
ATOM 738 N N . SER A 1 92 ? 12.726 11.420 -12.063 1.00 94.62 92 SER A N 1
ATOM 739 C CA . SER A 1 92 ? 14.055 11.516 -11.448 1.00 94.62 92 SER A CA 1
ATOM 740 C C . SER A 1 92 ? 14.024 11.191 -9.954 1.00 94.62 92 SER A C 1
ATOM 742 O O . SER A 1 92 ? 14.880 10.447 -9.486 1.00 94.62 92 SER A O 1
ATOM 744 N N . ALA A 1 93 ? 13.018 11.669 -9.213 1.00 93.81 93 ALA A N 1
ATOM 745 C CA . ALA A 1 93 ? 12.853 11.332 -7.801 1.00 93.81 93 ALA A CA 1
ATOM 746 C C . ALA A 1 93 ? 12.605 9.829 -7.607 1.00 93.81 93 ALA A C 1
ATOM 748 O O . ALA A 1 93 ? 13.235 9.205 -6.756 1.00 93.81 93 ALA A O 1
ATOM 749 N N . VAL A 1 94 ? 11.744 9.231 -8.438 1.00 94.69 94 VAL A N 1
ATOM 750 C CA . VAL A 1 94 ? 11.475 7.786 -8.396 1.00 94.69 94 VAL A CA 1
ATOM 751 C C . VAL A 1 94 ? 12.733 6.975 -8.723 1.00 94.69 94 VAL A C 1
ATOM 753 O O . VAL A 1 94 ? 13.050 6.034 -7.997 1.00 94.69 94 VAL A O 1
ATOM 756 N N . LYS A 1 95 ? 13.480 7.353 -9.768 1.00 92.94 95 LYS A N 1
ATOM 757 C CA . LYS A 1 95 ? 14.756 6.717 -10.136 1.00 92.94 95 LYS A CA 1
ATOM 758 C C . LYS A 1 95 ? 15.770 6.778 -8.998 1.00 92.94 95 LYS A C 1
ATOM 760 O O . LYS A 1 95 ? 16.362 5.759 -8.664 1.00 92.94 95 LYS A O 1
ATOM 765 N N . ASN A 1 96 ? 15.918 7.940 -8.369 1.00 93.62 96 ASN A N 1
ATOM 766 C CA . ASN A 1 96 ? 16.873 8.129 -7.281 1.00 93.62 96 ASN A CA 1
ATOM 767 C C . ASN A 1 96 ? 16.497 7.339 -6.018 1.00 93.62 96 ASN A C 1
ATOM 769 O O . ASN A 1 96 ? 17.385 6.852 -5.327 1.00 93.62 96 ASN A O 1
ATOM 773 N N . ALA A 1 97 ? 15.203 7.210 -5.710 1.00 91.94 97 ALA A N 1
ATOM 774 C CA . ALA A 1 97 ? 14.740 6.543 -4.493 1.00 91.94 97 ALA A CA 1
ATOM 775 C C . ALA A 1 97 ? 14.610 5.016 -4.634 1.00 91.94 97 ALA A C 1
ATOM 777 O O . ALA A 1 97 ? 14.949 4.286 -3.707 1.00 91.94 97 ALA A O 1
ATOM 778 N N . PHE A 1 98 ? 14.106 4.532 -5.773 1.00 90.44 98 PHE A N 1
ATOM 779 C CA . PHE A 1 98 ? 13.741 3.120 -5.966 1.00 90.44 98 PHE A CA 1
ATOM 780 C C . PHE A 1 98 ? 14.597 2.398 -7.014 1.00 90.44 98 PHE A C 1
ATOM 782 O O . PHE A 1 98 ? 14.494 1.182 -7.155 1.00 90.44 98 PHE A O 1
ATOM 789 N N . GLY A 1 99 ? 15.426 3.126 -7.764 1.00 91.06 99 GLY A N 1
ATOM 790 C CA . GLY A 1 99 ? 16.338 2.560 -8.755 1.00 91.06 99 GLY A CA 1
ATOM 791 C C . GLY A 1 99 ? 15.735 1.849 -9.981 1.00 91.06 99 GLY A C 1
ATOM 792 O O . GLY A 1 99 ? 16.429 0.970 -10.497 1.00 91.06 99 GLY A O 1
ATOM 793 N N . PRO A 1 100 ? 14.514 2.145 -10.489 1.00 91.06 100 PRO A N 1
ATOM 794 C CA . PRO A 1 100 ? 14.069 1.560 -11.754 1.00 91.06 100 PRO A CA 1
ATOM 795 C C . PRO A 1 100 ? 14.993 1.955 -12.913 1.00 91.06 100 PRO A C 1
ATOM 797 O O . PRO A 1 100 ? 15.431 3.105 -13.025 1.00 91.06 100 PRO A O 1
ATOM 800 N N . LYS A 1 101 ? 15.262 0.994 -13.796 1.00 92.56 101 LYS A N 1
ATOM 801 C CA . LYS A 1 101 ? 16.051 1.172 -15.019 1.00 92.56 101 LYS A CA 1
ATOM 802 C C . LYS A 1 101 ? 15.146 1.554 -16.184 1.00 92.56 101 LYS A C 1
ATOM 804 O O . LYS A 1 101 ? 13.962 1.241 -16.190 1.00 92.56 101 LYS A O 1
ATOM 809 N N . ASP A 1 102 ? 15.718 2.144 -17.228 1.00 92.62 102 ASP A N 1
ATOM 810 C CA . ASP A 1 102 ? 14.957 2.469 -18.446 1.00 92.62 102 ASP A CA 1
ATOM 811 C C . ASP A 1 102 ? 14.463 1.223 -19.203 1.00 92.62 102 ASP A C 1
ATOM 813 O O . ASP A 1 102 ? 13.543 1.312 -20.008 1.00 92.62 102 ASP A O 1
ATOM 817 N N . SER A 1 103 ? 15.042 0.052 -18.917 1.00 94.50 103 SER A N 1
ATOM 818 C CA . SER A 1 103 ? 14.594 -1.246 -19.429 1.00 94.50 103 SER A CA 1
ATOM 819 C C . SER A 1 103 ? 13.456 -1.876 -18.617 1.00 94.50 103 SER A C 1
ATOM 821 O O . SER A 1 103 ? 12.945 -2.924 -19.007 1.00 94.50 103 SER A O 1
ATOM 823 N N . ASP A 1 104 ? 13.112 -1.321 -17.452 1.00 94.00 104 ASP A N 1
ATOM 824 C CA . ASP A 1 104 ? 12.036 -1.847 -16.617 1.00 94.00 104 ASP A CA 1
ATOM 825 C C . ASP A 1 104 ? 10.657 -1.472 -17.173 1.00 94.00 104 ASP A C 1
ATOM 827 O O . ASP A 1 104 ? 10.480 -0.477 -17.874 1.00 94.00 104 ASP A O 1
ATOM 831 N N . ASN A 1 105 ? 9.638 -2.260 -16.819 1.00 94.25 105 ASN A N 1
ATOM 832 C CA . ASN A 1 105 ? 8.267 -1.921 -17.180 1.00 94.25 105 ASN A CA 1
ATOM 833 C C . ASN A 1 105 ? 7.789 -0.650 -16.448 1.00 94.25 105 ASN A C 1
ATOM 835 O O . ASN A 1 105 ? 8.159 -0.386 -15.301 1.00 94.25 105 ASN A O 1
ATOM 839 N N . VAL A 1 106 ? 6.894 0.103 -17.097 1.00 95.44 106 VAL A N 1
ATOM 840 C CA . VAL A 1 106 ? 6.319 1.358 -16.567 1.00 95.44 106 VAL A CA 1
ATOM 841 C C . VAL A 1 106 ? 5.616 1.150 -15.219 1.00 95.44 106 VAL A C 1
ATOM 843 O O . VAL A 1 106 ? 5.597 2.058 -14.387 1.00 95.44 106 VAL A O 1
ATOM 846 N N . GLY A 1 107 ? 5.090 -0.054 -14.967 1.00 94.19 107 GLY A N 1
ATOM 847 C CA . GLY A 1 107 ? 4.462 -0.422 -13.699 1.00 94.19 107 GLY A CA 1
ATOM 848 C C . GLY A 1 107 ? 5.393 -0.227 -12.504 1.00 94.19 107 GLY A C 1
ATOM 849 O O . GLY A 1 107 ? 4.986 0.391 -11.524 1.00 94.19 107 GLY A O 1
ATOM 850 N N . LYS A 1 108 ? 6.666 -0.637 -12.602 1.00 94.44 108 LYS A N 1
ATOM 851 C CA . LYS A 1 108 ? 7.655 -0.449 -11.522 1.00 94.44 108 LYS A CA 1
ATOM 852 C C . LYS A 1 108 ? 7.893 1.024 -11.184 1.00 94.44 108 LYS A C 1
ATOM 854 O O . LYS A 1 108 ? 8.006 1.368 -10.012 1.00 94.44 108 LYS A O 1
ATOM 859 N N . ALA A 1 109 ? 7.940 1.895 -12.193 1.00 94.56 109 ALA A N 1
ATOM 860 C CA . ALA A 1 109 ? 8.135 3.331 -11.989 1.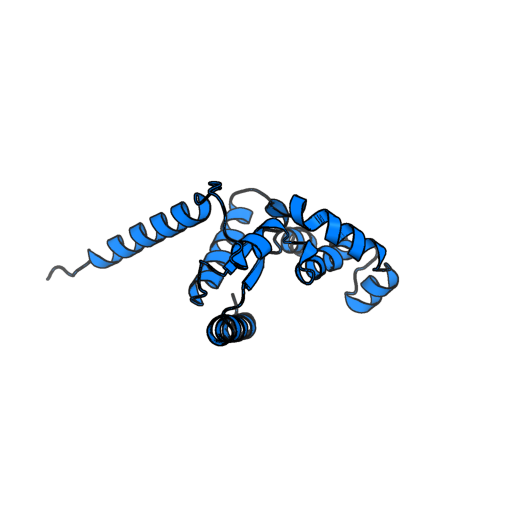00 94.56 109 ALA A CA 1
ATOM 861 C C . ALA A 1 109 ? 6.873 4.030 -11.446 1.00 94.56 109 ALA A C 1
ATOM 863 O O . ALA A 1 109 ? 6.976 4.989 -10.686 1.00 94.56 109 ALA A O 1
ATOM 864 N N . ALA A 1 110 ? 5.679 3.554 -11.808 1.00 95.19 110 ALA A N 1
ATOM 865 C CA . ALA A 1 110 ? 4.411 4.137 -11.368 1.00 95.19 110 ALA A CA 1
ATOM 866 C C . ALA A 1 110 ? 3.933 3.620 -9.997 1.00 95.19 110 ALA A C 1
ATOM 868 O O . ALA A 1 110 ? 3.178 4.309 -9.305 1.00 95.19 110 ALA A O 1
ATOM 869 N N . PHE A 1 111 ? 4.363 2.420 -9.598 1.00 96.06 111 PHE A N 1
ATOM 870 C CA . PHE A 1 111 ? 3.904 1.733 -8.391 1.00 96.06 111 PHE A CA 1
ATOM 871 C C . PHE A 1 111 ? 4.102 2.509 -7.073 1.00 96.06 111 PHE A C 1
ATOM 873 O O . PHE A 1 111 ? 3.187 2.473 -6.247 1.00 96.06 111 PHE A O 1
ATOM 880 N N . PRO A 1 112 ? 5.188 3.282 -6.855 1.00 96.31 112 PRO A N 1
ATOM 881 C CA . PRO A 1 112 ? 5.336 4.075 -5.632 1.00 96.31 112 PRO A CA 1
ATOM 882 C C . PRO A 1 112 ? 4.144 4.996 -5.337 1.00 96.31 112 PRO A C 1
ATOM 884 O O . PRO A 1 112 ? 3.779 5.184 -4.179 1.00 96.31 112 PRO A O 1
ATOM 887 N N . ALA A 1 113 ? 3.474 5.519 -6.370 1.00 96.44 113 ALA A N 1
ATOM 888 C CA . ALA A 1 113 ? 2.269 6.324 -6.181 1.00 96.44 113 ALA A CA 1
ATOM 889 C C . ALA A 1 113 ? 1.075 5.497 -5.676 1.00 96.44 113 ALA A C 1
ATOM 891 O O . ALA A 1 113 ? 0.308 5.964 -4.833 1.00 96.44 113 ALA A O 1
ATOM 892 N N . VAL A 1 114 ? 0.933 4.258 -6.159 1.00 96.62 114 VAL A N 1
ATOM 893 C CA . VAL A 1 114 ? -0.090 3.304 -5.702 1.00 96.62 114 VAL A CA 1
ATOM 894 C C . VAL A 1 114 ? 0.151 2.902 -4.247 1.00 96.62 114 VAL A C 1
ATOM 896 O O . VAL A 1 114 ? -0.799 2.778 -3.475 1.00 96.62 114 VAL A O 1
ATOM 899 N N . GLN A 1 115 ? 1.414 2.737 -3.853 1.00 95.81 115 GLN A N 1
ATOM 900 C CA . GLN A 1 115 ? 1.794 2.403 -2.481 1.00 95.81 115 GLN A CA 1
ATOM 901 C C . GLN A 1 115 ? 1.642 3.589 -1.514 1.00 95.81 115 GLN A C 1
ATOM 903 O O . GLN A 1 115 ? 1.333 3.394 -0.343 1.00 95.81 115 GLN A O 1
ATOM 908 N N . ALA A 1 116 ? 1.824 4.823 -1.989 1.00 95.62 116 ALA A N 1
ATOM 909 C CA . ALA A 1 116 ? 1.670 6.024 -1.169 1.00 95.62 116 ALA A CA 1
ATOM 910 C C . ALA A 1 116 ? 0.208 6.478 -1.011 1.00 95.62 116 ALA A C 1
ATOM 912 O O . ALA A 1 116 ? -0.134 7.105 -0.009 1.00 95.62 116 ALA A O 1
ATOM 913 N N . ALA A 1 117 ? -0.673 6.171 -1.969 1.00 95.81 117 ALA A N 1
ATOM 914 C CA . ALA A 1 117 ? -2.067 6.620 -1.937 1.00 95.81 117 ALA A CA 1
ATOM 915 C C . ALA A 1 117 ? -2.838 6.238 -0.648 1.00 95.81 117 ALA A C 1
ATOM 917 O O . ALA A 1 117 ? -3.578 7.085 -0.143 1.00 95.81 117 ALA A O 1
ATOM 918 N N . PRO A 1 118 ? -2.652 5.042 -0.051 1.00 95.19 118 PRO A N 1
ATOM 919 C CA . PRO A 1 118 ? -3.292 4.674 1.213 1.00 95.19 118 PRO A CA 1
ATOM 920 C C . PRO A 1 118 ? -2.905 5.525 2.428 1.00 95.19 118 PRO A C 1
ATOM 922 O O . PRO A 1 118 ? -3.614 5.499 3.432 1.00 95.19 118 PRO A O 1
ATOM 925 N N . CYS A 1 119 ? -1.820 6.301 2.359 1.00 93.75 119 CYS A N 1
ATOM 926 C CA . CYS A 1 119 ? -1.451 7.236 3.423 1.00 93.75 119 CYS A CA 1
ATOM 927 C C . CYS A 1 119 ? -2.409 8.437 3.512 1.00 93.75 119 CYS A C 1
ATOM 929 O O . CYS A 1 119 ? -2.399 9.162 4.506 1.00 93.75 119 CYS A O 1
ATOM 931 N N . PHE A 1 120 ? -3.251 8.649 2.496 1.00 93.75 120 PHE A N 1
ATOM 932 C CA . PHE A 1 120 ? -4.240 9.718 2.469 1.00 93.75 120 PHE A CA 1
ATOM 933 C C . PHE A 1 120 ? -5.639 9.161 2.740 1.00 93.75 120 PHE A C 1
ATOM 935 O O . PHE A 1 120 ? -6.131 8.276 2.040 1.00 93.75 120 PHE A O 1
ATOM 942 N N . SER A 1 121 ? -6.342 9.739 3.716 1.00 91.00 121 SER A N 1
ATOM 943 C CA . SER A 1 121 ? -7.717 9.342 4.057 1.00 91.00 121 SER A CA 1
ATOM 944 C C . SER A 1 121 ? -8.707 9.508 2.893 1.00 91.00 121 SER A C 1
ATOM 946 O O . SER A 1 121 ? -9.725 8.812 2.842 1.00 91.00 121 SER A O 1
ATOM 948 N N . SER A 1 122 ? -8.391 10.372 1.920 1.00 88.62 122 SER A N 1
ATOM 949 C CA . SER A 1 122 ? -9.144 10.555 0.674 1.00 88.62 122 SER A CA 1
ATOM 950 C C . SER A 1 122 ? -9.219 9.297 -0.193 1.00 88.62 122 SER A C 1
ATOM 952 O O . SER A 1 122 ? -10.157 9.182 -0.973 1.00 88.62 122 SER A O 1
ATOM 954 N N . ALA A 1 123 ? -8.292 8.341 -0.044 1.00 91.94 123 ALA A N 1
ATOM 955 C CA . ALA A 1 123 ? -8.341 7.041 -0.722 1.00 91.94 123 ALA A CA 1
ATOM 956 C C . ALA A 1 123 ? -9.430 6.100 -0.164 1.00 91.94 123 ALA A C 1
ATOM 958 O O . ALA A 1 123 ? -9.780 5.092 -0.780 1.00 91.94 123 ALA A O 1
ATOM 959 N N . PHE A 1 124 ? -9.993 6.420 1.005 1.00 92.44 124 PHE A N 1
ATOM 960 C CA . PHE A 1 124 ? -10.932 5.558 1.724 1.00 92.44 124 PHE A CA 1
ATOM 961 C C . PHE A 1 124 ? -12.212 6.288 2.159 1.00 92.44 124 PHE A C 1
ATOM 963 O O . PHE A 1 124 ? -12.634 6.159 3.315 1.00 92.44 124 PHE A O 1
ATOM 970 N N . PRO A 1 125 ? -12.899 7.020 1.261 1.00 83.44 125 PRO A N 1
ATOM 971 C CA . PRO A 1 125 ? -14.011 7.884 1.646 1.00 83.44 125 PRO A CA 1
ATOM 972 C C . PRO A 1 125 ? -15.192 7.091 2.218 1.00 83.44 125 PRO A C 1
ATOM 974 O O . PRO A 1 125 ? -15.862 7.557 3.135 1.00 83.44 125 PRO A O 1
ATOM 977 N N . ARG A 1 126 ? -15.445 5.876 1.716 1.00 81.50 126 ARG A N 1
ATOM 978 C CA . ARG A 1 126 ? -16.538 5.006 2.189 1.00 81.50 126 ARG A CA 1
ATOM 979 C C . ARG A 1 126 ? -16.145 4.212 3.432 1.00 81.50 126 ARG A C 1
ATOM 981 O O . ARG A 1 126 ? -16.948 4.060 4.350 1.00 81.50 126 ARG A O 1
ATOM 988 N N . VAL A 1 127 ? -14.907 3.723 3.465 1.00 82.44 127 VAL A N 1
ATOM 989 C CA . VAL A 1 127 ? -14.396 2.860 4.536 1.00 82.44 127 VAL A CA 1
ATOM 990 C C . VAL A 1 127 ? -14.196 3.665 5.815 1.00 82.44 127 VAL A C 1
ATOM 992 O O . VAL A 1 127 ? -14.776 3.319 6.839 1.00 82.44 127 VAL A O 1
ATOM 995 N N . LEU A 1 128 ? -13.470 4.783 5.766 1.00 80.81 128 LEU A N 1
ATOM 996 C CA . LEU A 1 128 ? -13.192 5.566 6.971 1.00 80.81 128 LEU A CA 1
ATOM 997 C C . LEU A 1 128 ? -14.443 6.268 7.510 1.00 80.81 128 LEU A C 1
ATOM 999 O O . LEU A 1 128 ? -14.616 6.326 8.724 1.00 80.81 128 LEU A O 1
ATOM 1003 N N . ARG A 1 129 ? -15.383 6.699 6.651 1.00 75.19 129 ARG A N 1
ATOM 1004 C CA . ARG A 1 129 ? -16.692 7.207 7.117 1.00 75.19 129 ARG A CA 1
ATOM 1005 C C . ARG A 1 129 ? -17.496 6.143 7.866 1.00 75.19 129 ARG A C 1
ATOM 1007 O O . ARG A 1 129 ? -18.109 6.456 8.886 1.00 75.19 129 ARG A O 1
ATOM 1014 N N . ARG A 1 130 ? -17.475 4.894 7.386 1.00 68.88 130 ARG A N 1
ATOM 1015 C CA . ARG A 1 130 ? -18.135 3.754 8.038 1.00 68.88 130 ARG A CA 1
ATOM 1016 C C . ARG A 1 130 ? -17.464 3.390 9.364 1.00 68.88 130 ARG A C 1
ATOM 1018 O O . ARG A 1 130 ? -18.167 3.127 10.335 1.00 68.88 130 ARG A O 1
ATOM 1025 N N . LEU A 1 131 ? -16.133 3.382 9.410 1.00 65.69 131 LEU A N 1
ATOM 1026 C CA . LEU A 1 131 ? -15.367 3.026 10.608 1.00 65.69 131 LEU A CA 1
ATOM 1027 C C . LEU A 1 131 ? -15.401 4.121 1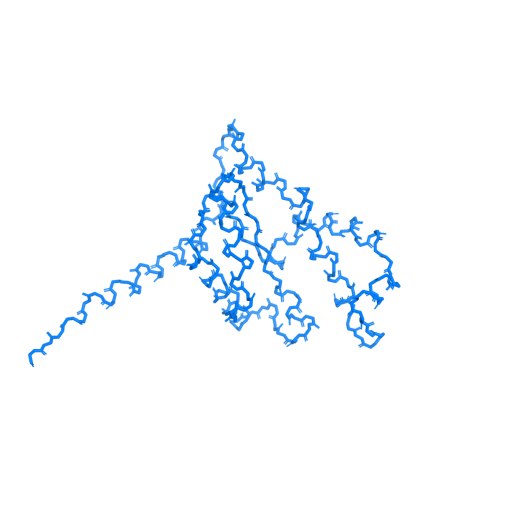1.691 1.00 65.69 131 LEU A C 1
ATOM 1029 O O . LEU A 1 131 ? -15.316 3.801 12.871 1.00 65.69 131 LEU A O 1
ATOM 1033 N N . ALA A 1 132 ? -15.605 5.389 11.314 1.00 61.62 132 ALA A N 1
ATOM 1034 C CA . ALA A 1 132 ? -15.725 6.524 12.235 1.00 61.62 132 ALA A CA 1
ATOM 1035 C C . ALA A 1 132 ? -17.097 6.648 12.939 1.00 61.62 132 ALA A C 1
ATOM 1037 O O . ALA A 1 132 ? -17.311 7.585 13.702 1.00 61.62 132 ALA A O 1
ATOM 1038 N N . GLY A 1 133 ? -18.048 5.734 12.703 1.00 56.78 133 GLY A N 1
ATOM 1039 C CA . GLY A 1 133 ? -19.286 5.672 13.493 1.00 56.78 133 GLY A CA 1
ATOM 1040 C C . GLY A 1 133 ? -20.297 6.800 13.246 1.00 56.78 133 GLY A C 1
ATOM 1041 O O . GLY A 1 133 ? -21.098 7.107 14.131 1.00 56.78 133 GLY A O 1
ATOM 1042 N N . THR A 1 134 ? -20.336 7.401 12.052 1.00 46.72 134 THR A N 1
ATOM 1043 C CA . THR A 1 134 ? -21.434 8.321 11.704 1.00 46.72 134 THR A CA 1
ATOM 1044 C C . THR A 1 134 ? -22.746 7.537 11.531 1.00 46.72 134 THR A C 1
ATOM 1046 O O . THR A 1 134 ? -22.953 6.797 10.569 1.00 46.72 134 THR A O 1
ATOM 1049 N N . ARG A 1 135 ? -23.654 7.656 12.513 1.00 51.03 135 ARG A N 1
ATOM 1050 C CA . ARG A 1 135 ? -25.004 7.064 12.483 1.00 51.03 135 ARG A CA 1
ATOM 1051 C C . ARG A 1 135 ? -25.792 7.577 11.265 1.00 51.03 135 ARG A C 1
ATOM 1053 O O . ARG A 1 135 ? -26.365 8.657 11.345 1.00 51.03 135 ARG A O 1
ATOM 1060 N N . ARG A 1 136 ? -25.949 6.760 10.212 1.00 42.47 136 ARG A N 1
ATOM 1061 C CA . ARG A 1 136 ? -27.264 6.260 9.737 1.00 42.47 136 ARG A CA 1
ATOM 1062 C C . ARG A 1 136 ? -27.199 5.436 8.438 1.00 42.47 136 ARG A C 1
ATOM 1064 O O . ARG A 1 136 ? -26.617 5.847 7.447 1.00 42.47 136 ARG A O 1
ATOM 1071 N N . ARG A 1 137 ? -28.014 4.372 8.496 1.00 39.56 137 ARG A N 1
ATOM 1072 C CA . ARG A 1 137 ? -28.708 3.581 7.460 1.00 39.56 137 ARG A CA 1
ATOM 1073 C C . ARG A 1 137 ? -27.912 2.555 6.641 1.00 39.56 137 ARG A C 1
ATOM 1075 O O . ARG A 1 137 ? -27.113 2.865 5.770 1.00 39.56 137 ARG A O 1
ATOM 1082 N N . SER A 1 138 ? -28.251 1.305 6.970 1.00 42.94 138 SER A N 1
ATOM 1083 C CA . SER A 1 138 ? -28.257 0.081 6.168 1.00 42.94 138 SER A CA 1
ATOM 1084 C C . SER A 1 138 ? -27.953 0.256 4.679 1.00 42.94 138 SER A C 1
ATOM 1086 O O . SER A 1 138 ? -28.809 0.685 3.910 1.00 42.94 138 SER A O 1
ATOM 1088 N N . ALA A 1 139 ? -26.773 -0.201 4.272 1.00 34.97 139 ALA A N 1
ATOM 1089 C CA . ALA A 1 139 ? -26.537 -0.673 2.919 1.00 34.97 139 ALA A CA 1
ATOM 1090 C C . ALA A 1 139 ? -25.618 -1.897 2.995 1.00 34.97 139 ALA A C 1
ATOM 1092 O O . ALA A 1 139 ? -24.468 -1.838 3.429 1.00 34.97 139 ALA A O 1
ATOM 1093 N N . SER A 1 140 ? -26.207 -3.031 2.648 1.00 46.97 140 SER A N 1
ATOM 1094 C CA . SER A 1 140 ? -25.612 -4.347 2.467 1.00 46.97 140 SER A CA 1
ATOM 1095 C C . SER A 1 140 ? -24.591 -4.340 1.327 1.00 46.97 140 SER A C 1
ATOM 1097 O O . SER A 1 140 ? -24.980 -4.030 0.210 1.00 46.97 140 SER A O 1
ATOM 1099 N N . PHE A 1 141 ? -23.329 -4.717 1.583 1.00 40.06 141 PHE A N 1
ATOM 1100 C CA . PHE A 1 141 ? -22.357 -5.134 0.554 1.00 40.06 141 PHE A CA 1
ATOM 1101 C C . PHE A 1 141 ? -21.192 -5.948 1.156 1.00 40.06 141 PHE A C 1
ATOM 1103 O O . PHE A 1 141 ? -20.969 -5.920 2.370 1.00 40.06 141 PHE A O 1
ATOM 1110 N N . PRO A 1 142 ? -20.509 -6.743 0.318 1.00 41.53 142 PRO A N 1
ATOM 1111 C CA . PRO A 1 142 ? -20.606 -8.187 0.302 1.00 41.53 142 PRO A CA 1
ATOM 1112 C C . PRO A 1 142 ? -19.761 -8.798 1.423 1.00 41.53 142 PRO A C 1
ATOM 1114 O O . PRO A 1 142 ? -18.537 -8.870 1.364 1.00 41.53 142 PRO A O 1
ATOM 1117 N N . VAL A 1 143 ? -20.441 -9.355 2.419 1.00 39.38 143 VAL A N 1
ATOM 1118 C CA . VAL A 1 143 ? -19.845 -10.249 3.420 1.00 39.38 143 VAL A CA 1
ATOM 1119 C C . VAL A 1 143 ? -19.438 -11.589 2.771 1.00 39.38 143 VAL A C 1
ATOM 1121 O O . VAL A 1 143 ? -19.083 -12.514 3.479 1.00 39.38 143 VAL A O 1
ATOM 1124 N N . GLN A 1 144 ? -19.482 -11.739 1.438 1.00 31.62 144 GLN A N 1
ATOM 1125 C CA . GLN A 1 144 ? -19.238 -13.011 0.753 1.00 31.62 144 GLN A CA 1
ATOM 1126 C C . GLN A 1 144 ? -17.813 -13.520 0.988 1.00 31.62 144 GLN A C 1
ATOM 1128 O O . GLN A 1 144 ? -17.664 -14.638 1.446 1.00 31.62 144 GLN A O 1
ATOM 1133 N N . LEU A 1 145 ? -16.766 -12.713 0.773 1.00 39.28 145 LEU A N 1
ATOM 1134 C CA . LEU A 1 145 ? -15.388 -13.218 0.874 1.00 39.28 145 LEU A CA 1
ATOM 1135 C C . LEU A 1 145 ? -15.013 -13.600 2.317 1.00 39.28 145 LEU A C 1
ATOM 1137 O O . LEU A 1 145 ? -14.424 -14.650 2.553 1.00 39.28 145 LEU A O 1
ATOM 1141 N N . ILE A 1 146 ? -15.434 -12.789 3.292 1.00 38.25 146 ILE A N 1
ATOM 1142 C CA . ILE A 1 146 ? -15.205 -13.055 4.719 1.00 38.25 146 ILE A CA 1
ATOM 1143 C C . ILE A 1 146 ? -16.086 -14.216 5.206 1.00 38.25 146 ILE A C 1
ATOM 1145 O O . ILE A 1 146 ? -15.588 -15.064 5.936 1.00 38.25 146 ILE A O 1
ATOM 1149 N N . ARG A 1 147 ? -17.353 -14.338 4.771 1.00 30.84 147 ARG A N 1
ATOM 1150 C CA . ARG A 1 147 ? -18.191 -15.511 5.100 1.00 30.84 147 ARG A CA 1
ATOM 1151 C C . ARG A 1 147 ? -17.650 -16.789 4.486 1.00 30.84 147 ARG A C 1
ATOM 1153 O O . ARG A 1 147 ? -17.652 -17.797 5.178 1.00 30.84 147 ARG A O 1
ATOM 1160 N N . THR A 1 148 ? -17.162 -16.765 3.248 1.00 37.47 148 THR A N 1
ATOM 1161 C CA . THR A 1 148 ? -16.585 -17.953 2.609 1.00 37.47 148 THR A CA 1
ATOM 1162 C C . THR A 1 148 ? -15.326 -18.397 3.355 1.00 37.47 148 THR A C 1
ATOM 1164 O O . THR A 1 148 ? -15.207 -19.572 3.698 1.00 37.47 148 THR A O 1
ATOM 1167 N N . LEU A 1 149 ? -14.448 -17.463 3.736 1.00 36.62 149 LEU A N 1
ATOM 1168 C CA . LEU A 1 149 ? -13.242 -17.773 4.513 1.00 36.62 149 LEU A CA 1
ATOM 1169 C C . LEU A 1 149 ? -13.555 -18.240 5.949 1.00 36.62 149 LEU A C 1
ATOM 1171 O O . LEU A 1 149 ? -12.969 -19.221 6.401 1.00 36.62 149 LEU A O 1
ATOM 1175 N N . PHE A 1 150 ? -14.525 -17.630 6.642 1.00 34.31 150 PHE A N 1
ATOM 1176 C CA . PHE A 1 150 ? -14.968 -18.082 7.974 1.00 34.31 150 PHE A CA 1
ATOM 1177 C C . PHE A 1 150 ? -15.711 -19.426 7.934 1.00 34.31 150 PHE A C 1
ATOM 1179 O O . PHE A 1 150 ? -15.547 -20.247 8.836 1.00 34.31 150 PHE A O 1
ATOM 1186 N N . SER 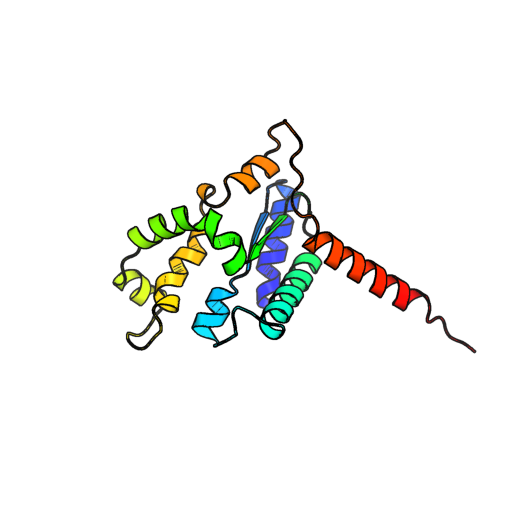A 1 151 ? -16.505 -19.685 6.891 1.00 33.66 151 SER A N 1
ATOM 1187 C CA . SER A 1 151 ? -17.182 -20.975 6.704 1.00 33.66 151 SER A CA 1
ATOM 1188 C C . SER A 1 151 ? -16.185 -22.101 6.426 1.00 33.66 151 SER A C 1
ATOM 1190 O O . SER A 1 151 ? -16.320 -23.186 6.987 1.00 33.66 151 SER A O 1
ATOM 1192 N N . SER A 1 152 ? -15.123 -21.813 5.663 1.00 34.25 152 SER A N 1
ATOM 1193 C CA . SER A 1 152 ? -14.020 -22.746 5.440 1.00 34.25 152 SER A CA 1
ATOM 1194 C C . SER A 1 152 ? -13.219 -22.988 6.722 1.00 34.25 152 SER A C 1
ATOM 1196 O O . SER A 1 152 ? -12.886 -24.130 7.003 1.00 34.25 152 SER A O 1
ATOM 1198 N N . TRP A 1 153 ? -12.969 -21.960 7.542 1.00 31.05 153 TRP A N 1
ATOM 1199 C CA . TRP A 1 153 ? -12.271 -22.103 8.828 1.00 31.05 153 TRP A CA 1
ATOM 1200 C C . TRP A 1 153 ? -13.046 -22.968 9.837 1.00 31.05 153 TRP A C 1
ATOM 1202 O O . TRP A 1 153 ? -12.467 -23.827 10.506 1.00 31.05 153 TRP A O 1
ATOM 1212 N N . HIS A 1 154 ? -14.371 -22.798 9.925 1.00 32.84 154 HIS A N 1
ATOM 1213 C CA . HIS A 1 154 ? -15.219 -23.634 10.782 1.00 32.84 154 HIS A CA 1
ATOM 1214 C C . HIS A 1 154 ? -15.372 -25.077 10.281 1.00 32.84 154 HIS A C 1
ATOM 1216 O O . HIS A 1 154 ? -15.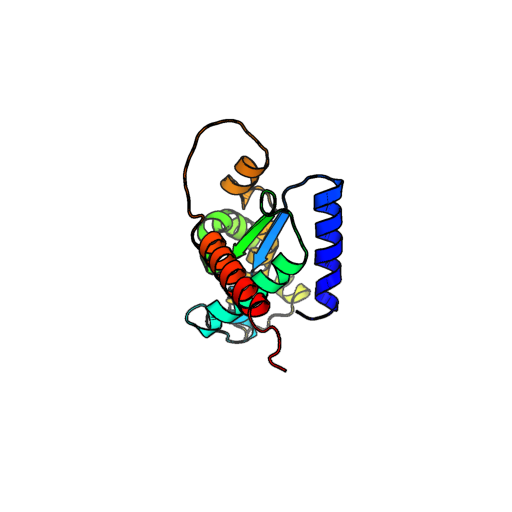565 -25.978 11.098 1.00 32.84 154 HIS A O 1
ATOM 1222 N N . ALA A 1 155 ? -15.264 -25.315 8.972 1.00 38.19 155 ALA A N 1
ATOM 1223 C CA . ALA A 1 155 ? -15.255 -26.665 8.413 1.00 38.19 155 ALA A CA 1
ATOM 1224 C C . ALA A 1 155 ? -13.955 -27.411 8.765 1.00 38.19 155 ALA A C 1
ATOM 1226 O O . ALA A 1 155 ? -14.004 -28.550 9.226 1.00 38.19 155 ALA A O 1
ATOM 1227 N N . THR A 1 156 ? -12.797 -26.750 8.658 1.00 39.44 156 THR A N 1
ATOM 1228 C CA . THR A 1 156 ? -11.499 -27.366 8.982 1.00 39.44 156 THR A CA 1
ATOM 1229 C C . THR A 1 156 ? -11.329 -27.619 10.486 1.00 39.44 156 THR A C 1
ATOM 1231 O O . THR A 1 156 ? -10.781 -28.643 10.884 1.00 39.44 156 THR A O 1
ATOM 1234 N N . SER A 1 157 ? -11.872 -26.748 11.345 1.00 32.25 157 SER A N 1
ATOM 1235 C CA . SER A 1 157 ? -11.796 -26.905 12.810 1.00 32.25 157 SER A CA 1
ATOM 1236 C C . SER A 1 157 ? -12.742 -27.971 13.392 1.00 32.25 157 SER A C 1
ATOM 1238 O O . SER A 1 157 ? -12.466 -28.500 14.469 1.00 32.25 157 SER A O 1
ATOM 1240 N N . ARG A 1 158 ? -13.808 -28.369 12.676 1.00 31.64 158 ARG A N 1
ATOM 1241 C CA . ARG A 1 158 ? -14.630 -29.544 13.044 1.00 31.64 158 ARG A CA 1
ATOM 1242 C C . ARG A 1 158 ? -14.009 -30.869 12.604 1.00 31.64 158 ARG A C 1
ATOM 1244 O O . ARG A 1 158 ? -14.222 -31.879 13.262 1.00 31.64 158 ARG A O 1
ATOM 1251 N N . CYS A 1 159 ? -13.209 -30.871 11.537 1.00 33.22 159 CYS A N 1
ATOM 1252 C CA . CYS A 1 159 ? -12.542 -32.087 11.068 1.00 33.22 159 CYS A CA 1
ATOM 1253 C C . CYS A 1 159 ? -11.406 -32.526 12.014 1.00 33.22 159 CYS A C 1
ATOM 1255 O O . CYS A 1 159 ? -11.197 -33.718 12.211 1.00 33.22 159 CYS A O 1
ATOM 1257 N N . CYS A 1 160 ? -10.726 -31.577 12.671 1.00 33.41 160 CYS A N 1
ATOM 1258 C CA . CYS A 1 160 ? -9.668 -31.874 13.648 1.00 33.41 160 CYS A CA 1
ATOM 1259 C C . CYS A 1 160 ? -10.171 -32.288 15.043 1.00 33.41 160 CYS A C 1
ATOM 1261 O O . CYS A 1 160 ? -9.358 -32.677 15.874 1.00 33.41 160 CYS A O 1
ATOM 1263 N N . THR A 1 161 ? -11.477 -32.220 15.325 1.00 35.38 161 THR A N 1
ATOM 1264 C CA . THR A 1 161 ? -12.049 -32.634 16.625 1.00 35.38 161 THR A CA 1
ATOM 1265 C C . THR A 1 161 ? -12.741 -34.002 16.595 1.00 35.38 161 THR A C 1
ATOM 1267 O O . THR A 1 161 ? -13.233 -34.442 17.629 1.00 35.38 161 THR A O 1
ATOM 1270 N N . GLN A 1 162 ? -12.748 -34.708 15.454 1.00 34.50 162 GLN A N 1
ATOM 1271 C CA . GLN A 1 162 ? -13.336 -36.054 15.329 1.00 34.50 162 GLN A CA 1
ATOM 1272 C C . GLN A 1 162 ? -12.331 -37.201 15.135 1.00 34.50 162 GLN A C 1
ATOM 1274 O O . GLN A 1 162 ? -12.744 -38.356 15.124 1.00 34.50 162 GLN A O 1
ATOM 1279 N N . SER A 1 163 ? -11.023 -36.941 15.058 1.00 34.69 163 SER A N 1
ATOM 1280 C CA . SER A 1 163 ? -10.009 -38.006 15.067 1.00 34.69 163 SER A CA 1
ATOM 1281 C C . SER A 1 163 ? -9.489 -38.261 16.487 1.00 34.69 163 SER A C 1
ATOM 1283 O O . SER A 1 163 ? -8.318 -38.030 16.787 1.00 34.69 163 SER A O 1
ATOM 1285 N N . SER A 1 164 ? -10.379 -38.703 17.374 1.00 34.25 164 SER A N 1
ATOM 1286 C CA . SER A 1 164 ? -10.002 -39.325 18.645 1.00 34.25 164 SER A CA 1
ATOM 1287 C C . SER A 1 164 ? -9.737 -40.810 18.386 1.00 34.25 164 SER A C 1
ATOM 1289 O O . SER A 1 164 ? -10.615 -41.512 17.894 1.00 34.25 164 SER A O 1
ATOM 1291 N N . PHE A 1 165 ? -8.504 -41.231 18.674 1.00 30.59 165 PHE A N 1
ATOM 1292 C CA . PHE A 1 165 ? -7.971 -42.598 18.757 1.00 30.59 165 PHE A CA 1
ATOM 1293 C C . PHE A 1 165 ? -9.001 -43.744 18.870 1.00 30.59 165 PHE A C 1
ATOM 1295 O O . PHE A 1 165 ? -9.810 -43.727 19.799 1.00 30.59 165 PHE A O 1
ATOM 1302 N N . PRO A 1 166 ? -8.895 -44.813 18.056 1.00 32.00 166 PRO A N 1
ATOM 1303 C CA . PRO A 1 166 ? -9.249 -46.149 18.501 1.00 32.00 166 PRO A CA 1
ATOM 1304 C C . PRO A 1 166 ? -8.035 -46.835 19.155 1.00 32.00 166 PRO A C 1
ATOM 1306 O O . PRO A 1 166 ? -6.888 -46.551 18.809 1.00 32.00 166 PRO A O 1
ATOM 1309 N N . HIS A 1 167 ? -8.353 -47.683 20.132 1.00 36.28 167 HIS A N 1
ATOM 1310 C CA . HIS A 1 167 ? -7.482 -48.518 20.965 1.00 36.28 167 HIS A CA 1
ATOM 1311 C C . HIS A 1 167 ? -6.363 -49.271 20.239 1.00 36.28 167 HIS A C 1
ATOM 1313 O O . HIS A 1 167 ? -6.591 -49.715 19.092 1.00 36.28 167 HIS A O 1
#

Sequence (167 aa):
MHIGHVIPFLLTRYLQDALGLPLVIQITDDEKHFFRDIPVSGERASGLVVENIKDIIAFGFDPRKTFIFRNTVYMGDVYPTVVQVQRMLTLSAVKNAFGPKDSDNVGKAAFPAVQAAPCFSSAFPRVLRRLAGTRRRSASFPVQLIRTLFSSWHATSRCCTQSSFPH